Protein AF-A0A2A3Y719-F1 (afdb_monomer_lite)

Secondary structure (DSSP, 8-state):
--HHHHHHT-SSHHHHHHHHHHHHHHHHHH-TTTHHHHTT-PPP-TTTS-TT--HHHHHHHHHHHHHHHHHHTTT-TTHHHHHHHHHHHHHH--SSPPPPPPPHHHHHHHHHHHHHHHHHHHHHHT--

pLDDT: mean 72.39, std 12.06, range [39.28, 92.25]

Sequence (128 aa):
MNSIDSALSDPDAWRGFRSYLETAFEMQAENCAFTDILTMSAPEAPGRLRPDFVHQDVALLLLAIAGVINATRESAPEAWRRVAAISIEALQSQREQLPPAPITQQLYRTFALERVQSRKTESHSNSH

Radius of gyration: 15.85 Å; chains: 1; bounding box: 48×35×35 Å

Foldseek 3Di:
DDLLVVLVPDPQVLVSQLSLLVVLLVVCLVPVPCLVPSLPRRGDHPDQFDPLDDSLVSSVLSLVSNVVSVVCVPPCSPVSVVVSVVVSVVRRDDPDHDDHRDDNVVVCVVSVVVVVVVVVVVVVVVPD

Structure (mmCIF, N/CA/C/O backbone):
data_AF-A0A2A3Y719-F1
#
_entry.id   AF-A0A2A3Y719-F1
#
loop_
_atom_site.group_PDB
_atom_site.id
_atom_site.type_symbol
_atom_site.label_atom_id
_atom_site.label_alt_id
_atom_site.label_comp_id
_atom_site.label_asym_id
_atom_site.label_entity_id
_atom_site.label_seq_id
_atom_site.pdbx_PDB_ins_code
_atom_site.Cartn_x
_atom_site.Cartn_y
_atom_site.Cartn_z
_atom_site.occupancy
_atom_site.B_iso_or_equiv
_atom_site.auth_seq_id
_atom_site.auth_comp_id
_atom_site.auth_asym_id
_atom_site.auth_atom_id
_atom_site.pdbx_PDB_model_num
ATOM 1 N N . MET A 1 1 ? -0.789 21.531 -5.560 1.00 47.09 1 MET A N 1
ATOM 2 C CA . MET A 1 1 ? -1.601 21.009 -4.444 1.00 47.09 1 MET A CA 1
ATOM 3 C C . MET A 1 1 ? -1.010 19.654 -4.100 1.00 47.09 1 MET A C 1
ATOM 5 O O . MET A 1 1 ? -0.890 18.849 -5.014 1.00 47.09 1 MET A O 1
ATOM 9 N N . ASN A 1 2 ? -0.502 19.454 -2.885 1.00 58.00 2 ASN A N 1
ATOM 10 C CA . ASN A 1 2 ? 0.180 18.213 -2.510 1.00 58.00 2 ASN A CA 1
ATOM 11 C C . ASN A 1 2 ? -0.855 17.069 -2.472 1.00 58.00 2 ASN A C 1
ATOM 13 O O . ASN A 1 2 ? -1.962 17.298 -1.984 1.00 58.00 2 ASN A O 1
ATOM 17 N N . SER A 1 3 ? -0.552 15.863 -2.972 1.00 61.25 3 SER A N 1
ATOM 18 C CA . SER A 1 3 ? -1.538 14.756 -2.993 1.00 61.25 3 SER A CA 1
ATOM 19 C C . SER A 1 3 ? -2.040 14.398 -1.586 1.00 61.25 3 SER A C 1
ATOM 21 O O . SER A 1 3 ? -3.201 14.037 -1.407 1.00 61.25 3 SER A O 1
ATOM 23 N N . ILE A 1 4 ? -1.186 14.610 -0.582 1.00 62.09 4 ILE A N 1
ATOM 24 C CA . ILE A 1 4 ? -1.486 14.484 0.846 1.00 62.09 4 ILE A CA 1
ATOM 25 C C . ILE A 1 4 ? -2.586 15.469 1.279 1.00 62.09 4 ILE A C 1
ATOM 27 O O . ILE A 1 4 ? -3.535 15.058 1.938 1.00 62.09 4 ILE A O 1
ATOM 31 N N . ASP A 1 5 ? -2.518 16.740 0.867 1.00 63.66 5 ASP A N 1
ATOM 32 C CA . ASP A 1 5 ? -3.501 17.763 1.264 1.00 63.66 5 ASP A CA 1
ATOM 33 C C . ASP A 1 5 ? -4.889 17.464 0.681 1.00 63.66 5 ASP A C 1
ATOM 35 O O . ASP A 1 5 ? -5.911 17.675 1.333 1.00 63.66 5 ASP A O 1
ATOM 39 N N . SER A 1 6 ? -4.934 16.943 -0.551 1.00 65.94 6 SER A N 1
ATOM 40 C CA . SER A 1 6 ? -6.182 16.520 -1.194 1.00 65.94 6 SER A CA 1
ATOM 41 C C . SER A 1 6 ? -6.759 15.248 -0.570 1.00 65.94 6 SER A C 1
ATOM 43 O O . SER A 1 6 ? -7.969 15.184 -0.378 1.00 65.94 6 SER A O 1
ATOM 45 N N . ALA A 1 7 ? -5.920 14.277 -0.194 1.00 65.00 7 ALA A N 1
ATOM 46 C CA . ALA A 1 7 ? -6.358 13.070 0.508 1.00 65.00 7 ALA A CA 1
ATOM 47 C C . ALA A 1 7 ? -6.916 13.380 1.908 1.00 65.00 7 ALA A C 1
ATOM 49 O O . ALA A 1 7 ? -7.947 12.836 2.293 1.00 65.00 7 ALA A O 1
ATOM 50 N N . LEU A 1 8 ? -6.268 14.286 2.648 1.00 66.44 8 LEU A N 1
ATOM 51 C CA . LEU A 1 8 ? -6.700 14.716 3.983 1.00 66.44 8 LEU A CA 1
ATOM 52 C C . LEU A 1 8 ? -7.972 15.579 3.967 1.00 66.44 8 LEU A C 1
ATOM 54 O O . LEU A 1 8 ? -8.642 15.692 4.989 1.00 66.44 8 LEU A O 1
ATOM 58 N N . SER A 1 9 ? -8.307 16.184 2.825 1.00 74.19 9 SER A N 1
ATOM 59 C CA . SER A 1 9 ? -9.511 17.008 2.660 1.00 74.19 9 SER A CA 1
ATOM 60 C C . SER A 1 9 ? -10.737 16.211 2.187 1.00 74.19 9 SER A C 1
ATOM 62 O O . SER A 1 9 ? -11.804 16.802 2.009 1.00 74.19 9 SER A O 1
ATOM 64 N N . ASP A 1 10 ? -10.612 14.896 1.950 1.00 74.44 10 ASP A N 1
ATOM 65 C CA . ASP A 1 10 ? -11.733 14.065 1.497 1.00 74.44 10 ASP A CA 1
ATOM 66 C C . ASP A 1 10 ? -12.727 13.818 2.653 1.00 74.44 10 ASP A C 1
ATOM 68 O O . ASP A 1 10 ? -12.321 13.362 3.726 1.00 74.44 10 ASP A O 1
ATOM 72 N N . PRO A 1 11 ? -14.035 14.090 2.466 1.00 75.12 11 PRO A N 1
ATOM 73 C CA . PRO A 1 11 ? -15.051 13.794 3.476 1.00 75.12 11 PRO A CA 1
ATOM 74 C C . PRO A 1 11 ? -15.193 12.291 3.791 1.00 75.12 11 PRO A C 1
ATOM 76 O O . PRO A 1 11 ? -15.741 11.948 4.838 1.00 75.12 11 PRO A O 1
ATOM 79 N N . ASP A 1 12 ? -14.708 11.392 2.925 1.00 80.56 12 ASP A N 1
ATOM 80 C CA . ASP A 1 12 ? -14.521 9.964 3.202 1.00 80.56 12 ASP A CA 1
ATOM 81 C C . ASP A 1 12 ? -13.018 9.660 3.351 1.00 80.56 12 ASP A C 1
ATOM 83 O O . ASP A 1 12 ? -12.285 9.518 2.370 1.00 80.56 12 ASP A O 1
ATOM 87 N N . ALA A 1 13 ? -12.557 9.493 4.594 1.00 77.06 13 ALA A N 1
ATOM 88 C CA . ALA A 1 13 ? -11.147 9.237 4.906 1.00 77.06 13 ALA A CA 1
ATOM 89 C C . ALA A 1 13 ? -10.571 8.005 4.179 1.00 77.06 13 ALA A C 1
ATOM 91 O O . ALA A 1 13 ? -9.395 7.977 3.813 1.00 77.06 13 ALA A O 1
ATOM 92 N N . TRP A 1 14 ? -11.397 6.988 3.907 1.00 79.75 14 TRP A N 1
ATOM 93 C CA . TRP A 1 14 ? -10.966 5.823 3.137 1.00 79.75 14 TRP A CA 1
ATOM 94 C C . TRP A 1 14 ? -10.760 6.152 1.659 1.00 79.75 14 TRP A C 1
ATOM 96 O O . TRP A 1 14 ? -9.815 5.662 1.039 1.00 79.75 14 TRP A O 1
ATOM 106 N N . ARG A 1 15 ? -11.630 6.989 1.087 1.00 81.19 15 ARG A N 1
ATOM 107 C CA . ARG A 1 15 ? -11.461 7.470 -0.286 1.00 81.19 15 ARG A CA 1
ATOM 108 C C . ARG A 1 15 ? -10.176 8.291 -0.411 1.00 81.19 15 ARG A C 1
ATOM 110 O O . ARG A 1 15 ? -9.414 8.051 -1.347 1.00 81.19 15 ARG A O 1
ATOM 117 N N . GLY A 1 16 ? -9.893 9.150 0.569 1.00 80.94 16 GLY A N 1
ATOM 118 C CA . GLY A 1 16 ? -8.636 9.895 0.661 1.00 80.94 16 GLY A CA 1
ATOM 119 C C . GLY A 1 16 ? -7.404 8.983 0.690 1.00 80.94 16 GLY A C 1
ATOM 120 O O . GLY A 1 16 ? -6.495 9.132 -0.125 1.00 80.94 16 GLY A O 1
ATOM 121 N N . PHE A 1 17 ? -7.391 7.975 1.564 1.00 79.94 17 PHE A N 1
ATOM 122 C CA . PHE A 1 17 ? -6.274 7.030 1.680 1.00 79.94 17 PHE A CA 1
ATOM 123 C C . PHE A 1 17 ? -6.083 6.142 0.447 1.00 79.94 17 PHE A C 1
ATOM 125 O O . PHE A 1 17 ? -4.953 5.924 0.010 1.00 79.94 17 PHE A O 1
ATOM 132 N N . ARG A 1 18 ? -7.176 5.663 -0.160 1.00 83.75 18 ARG A N 1
ATOM 133 C CA . ARG A 1 18 ? -7.117 4.924 -1.426 1.00 83.75 18 ARG A CA 1
ATOM 134 C C . ARG A 1 18 ? -6.473 5.773 -2.522 1.00 83.75 18 ARG A C 1
ATOM 136 O O . ARG A 1 18 ? -5.559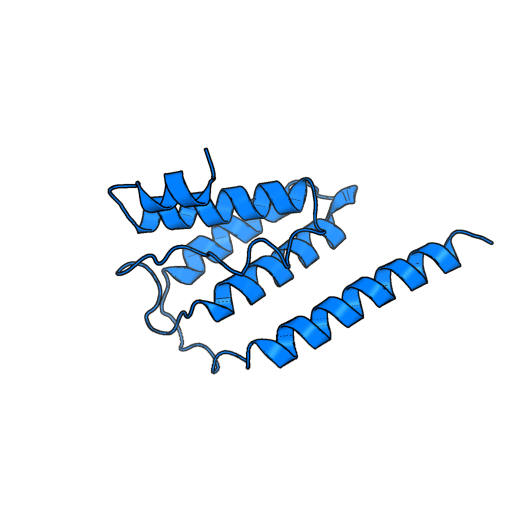 5.298 -3.188 1.00 83.75 18 ARG A O 1
ATOM 143 N N . SER A 1 19 ? -6.928 7.017 -2.664 1.00 80.56 19 SER A N 1
ATOM 144 C CA . SER A 1 19 ? -6.393 7.969 -3.641 1.00 80.56 19 SER A CA 1
ATOM 145 C C . SER A 1 19 ? -4.902 8.239 -3.406 1.00 80.56 19 SER A C 1
ATOM 147 O O . SER A 1 19 ? -4.112 8.234 -4.350 1.00 80.56 19 SER A O 1
ATOM 149 N N . TYR A 1 20 ? -4.484 8.374 -2.141 1.00 81.75 20 TYR A N 1
ATOM 150 C CA . TYR A 1 20 ? -3.070 8.473 -1.777 1.00 81.75 20 TYR A CA 1
ATOM 151 C C . TYR A 1 20 ? -2.266 7.242 -2.226 1.00 81.75 20 TYR A C 1
ATOM 153 O O . TYR A 1 20 ? -1.230 7.415 -2.865 1.00 81.75 20 TYR A O 1
ATOM 161 N N . LEU A 1 21 ? -2.729 6.016 -1.942 1.00 81.94 21 LEU A N 1
ATOM 162 C CA . LEU A 1 21 ? -2.022 4.792 -2.344 1.00 81.94 21 LEU A CA 1
ATOM 163 C C . LEU A 1 21 ? -1.924 4.659 -3.866 1.00 81.94 21 LEU A C 1
ATOM 165 O O . LEU A 1 21 ? -0.851 4.369 -4.383 1.00 81.94 21 LEU A O 1
ATOM 169 N N . GLU A 1 22 ? -3.018 4.903 -4.585 1.00 82.81 22 GLU A N 1
ATOM 170 C CA . GLU A 1 22 ? -3.040 4.864 -6.051 1.00 82.81 22 GLU A CA 1
ATOM 171 C C . GLU A 1 22 ? -2.059 5.881 -6.647 1.00 82.81 22 GLU A C 1
ATOM 173 O O . GLU A 1 22 ? -1.237 5.510 -7.485 1.00 82.81 22 GLU A O 1
ATOM 178 N N . THR A 1 23 ? -2.066 7.116 -6.137 1.00 81.19 23 THR A N 1
ATOM 179 C CA . THR A 1 23 ? -1.125 8.168 -6.549 1.00 81.19 23 THR A CA 1
ATOM 180 C C . THR A 1 23 ? 0.317 7.773 -6.230 1.00 81.19 23 THR A C 1
ATOM 182 O O . THR A 1 23 ? 1.207 7.937 -7.057 1.00 81.19 23 THR A O 1
ATOM 185 N N . ALA A 1 24 ? 0.576 7.226 -5.042 1.00 77.75 24 ALA A N 1
ATOM 186 C CA . ALA A 1 24 ? 1.913 6.806 -4.640 1.00 77.75 24 ALA A CA 1
A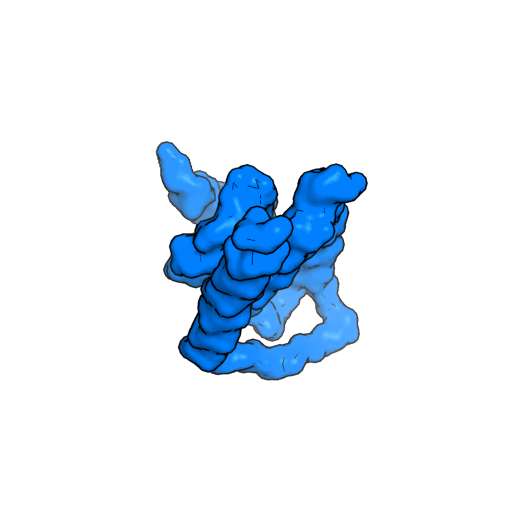TOM 187 C C . ALA A 1 24 ? 2.450 5.670 -5.528 1.00 77.75 24 ALA A C 1
ATOM 189 O O . ALA A 1 24 ? 3.631 5.671 -5.876 1.00 77.75 24 ALA A O 1
ATOM 190 N N . PHE A 1 25 ? 1.596 4.724 -5.927 1.00 80.00 25 PHE A N 1
ATOM 191 C CA . PHE A 1 25 ? 1.980 3.638 -6.829 1.00 80.00 25 PHE A CA 1
ATOM 192 C C . PHE A 1 25 ? 2.214 4.122 -8.257 1.00 80.00 25 PHE A C 1
ATOM 194 O O . PHE A 1 25 ? 3.179 3.688 -8.881 1.00 80.00 25 PHE A O 1
ATOM 201 N N . GLU A 1 26 ? 1.394 5.048 -8.752 1.00 79.50 26 GLU A N 1
ATOM 202 C CA . GLU A 1 26 ? 1.610 5.703 -10.044 1.00 79.50 26 GLU A CA 1
ATOM 203 C C . GLU A 1 26 ? 2.933 6.481 -10.050 1.00 79.50 26 GLU A C 1
ATOM 205 O O . GLU A 1 26 ? 3.774 6.270 -10.921 1.00 79.50 26 GLU A O 1
ATOM 210 N N . MET A 1 27 ? 3.199 7.268 -9.003 1.00 77.56 27 MET A N 1
ATOM 211 C CA . MET A 1 27 ? 4.476 7.966 -8.833 1.00 77.56 27 MET A CA 1
ATOM 212 C C . MET A 1 27 ? 5.666 6.999 -8.774 1.00 77.56 27 MET A C 1
ATOM 214 O O . MET A 1 27 ? 6.726 7.303 -9.317 1.00 77.56 27 MET A O 1
ATOM 218 N N . GLN A 1 28 ? 5.524 5.828 -8.143 1.00 73.75 28 GLN A N 1
ATOM 219 C CA . GLN A 1 28 ? 6.564 4.795 -8.164 1.00 73.75 28 GLN A CA 1
ATOM 220 C C . GLN A 1 28 ? 6.711 4.120 -9.534 1.00 73.75 28 GLN A C 1
ATOM 222 O O . GLN A 1 28 ? 7.821 3.705 -9.870 1.00 73.75 28 GLN A O 1
ATOM 227 N N . ALA A 1 29 ? 5.633 4.005 -10.314 1.00 71.94 29 ALA A N 1
ATOM 228 C CA . ALA A 1 29 ? 5.657 3.450 -11.666 1.00 71.94 29 ALA A CA 1
ATOM 229 C C . ALA A 1 29 ? 6.403 4.378 -12.631 1.00 71.94 29 ALA A C 1
ATOM 231 O O . ALA A 1 29 ? 7.181 3.912 -13.462 1.00 71.94 29 ALA A O 1
ATOM 232 N N . GLU A 1 30 ? 6.232 5.688 -12.458 1.00 70.00 30 GLU A N 1
ATOM 233 C CA . GLU A 1 30 ? 6.977 6.712 -13.188 1.00 70.00 30 GLU A CA 1
ATOM 234 C C . GLU A 1 30 ? 8.405 6.900 -12.641 1.00 70.00 30 GLU A C 1
ATOM 236 O O . GLU A 1 30 ? 9.333 7.181 -13.404 1.00 70.00 30 GLU A O 1
ATOM 241 N N . ASN A 1 31 ? 8.613 6.732 -11.325 1.00 65.56 31 ASN A N 1
ATOM 242 C CA . ASN A 1 31 ? 9.908 6.909 -10.665 1.00 65.56 31 ASN A CA 1
ATOM 243 C C . ASN A 1 31 ? 10.061 6.074 -9.372 1.00 65.56 31 ASN A C 1
ATOM 245 O O . ASN A 1 31 ? 9.804 6.523 -8.251 1.00 65.56 31 ASN A O 1
ATOM 249 N N . CYS A 1 32 ? 10.595 4.859 -9.504 1.00 62.53 32 CYS A N 1
ATOM 250 C CA . CYS A 1 32 ? 10.714 3.888 -8.408 1.00 62.53 32 CYS A CA 1
ATOM 251 C C . CYS A 1 32 ? 11.705 4.271 -7.282 1.00 62.53 32 CYS A C 1
ATOM 253 O O . CYS A 1 32 ? 11.820 3.553 -6.286 1.00 62.53 32 CYS A O 1
ATOM 255 N N . ALA A 1 33 ? 12.453 5.375 -7.406 1.00 59.53 33 ALA A N 1
ATOM 256 C CA . ALA A 1 33 ? 13.409 5.828 -6.390 1.00 59.53 33 ALA A CA 1
ATOM 257 C C . ALA A 1 33 ? 12.749 6.518 -5.174 1.00 59.53 33 ALA A C 1
ATOM 259 O O . ALA A 1 33 ? 13.419 6.757 -4.174 1.00 59.53 33 ALA A O 1
ATOM 260 N N . PHE A 1 34 ? 11.445 6.807 -5.229 1.00 60.53 34 PHE A N 1
ATOM 261 C CA . PHE A 1 34 ? 10.759 7.729 -4.309 1.00 60.53 34 PHE A CA 1
ATOM 262 C C . PHE A 1 34 ? 10.299 7.146 -2.956 1.00 60.53 34 PHE A C 1
ATOM 264 O O . PHE A 1 34 ? 9.557 7.791 -2.214 1.00 60.53 34 PHE A O 1
ATOM 271 N N . THR A 1 35 ? 10.732 5.932 -2.609 1.00 56.00 35 THR A N 1
ATOM 272 C CA . THR A 1 35 ? 10.185 5.185 -1.458 1.00 56.00 35 THR A CA 1
ATOM 273 C C . THR A 1 35 ? 10.471 5.840 -0.096 1.00 56.00 35 THR A C 1
ATOM 275 O O . THR A 1 35 ? 9.658 5.713 0.819 1.00 56.00 35 THR A O 1
ATOM 278 N N . ASP A 1 36 ? 11.568 6.596 0.019 1.00 53.09 36 ASP A N 1
ATOM 279 C CA . ASP A 1 36 ? 11.965 7.276 1.264 1.00 53.09 36 ASP A CA 1
ATOM 280 C C . ASP A 1 36 ? 11.183 8.579 1.525 1.00 53.09 36 ASP A C 1
ATOM 282 O O . ASP A 1 36 ? 11.106 9.040 2.660 1.00 53.09 36 ASP A O 1
ATOM 286 N N . ILE A 1 37 ? 10.590 9.189 0.491 1.00 56.97 37 ILE A N 1
ATOM 287 C CA . ILE A 1 37 ? 9.876 10.474 0.610 1.00 56.97 37 ILE A CA 1
ATOM 288 C C . ILE A 1 37 ? 8.395 10.251 0.936 1.00 56.97 37 ILE A C 1
ATOM 290 O O . ILE A 1 37 ? 7.795 11.013 1.692 1.00 56.97 37 ILE A O 1
ATOM 294 N N . LEU A 1 38 ? 7.796 9.191 0.389 1.00 57.06 38 LEU A N 1
ATOM 295 C CA . LEU A 1 38 ? 6.360 8.925 0.524 1.00 57.06 38 LEU A CA 1
ATOM 296 C C . LEU A 1 38 ? 5.973 8.393 1.911 1.00 57.06 38 LEU A C 1
ATOM 298 O O . LEU A 1 38 ? 4.808 8.464 2.291 1.00 57.06 38 LEU A O 1
ATOM 302 N N . THR A 1 39 ? 6.938 7.900 2.683 1.00 57.00 39 THR A N 1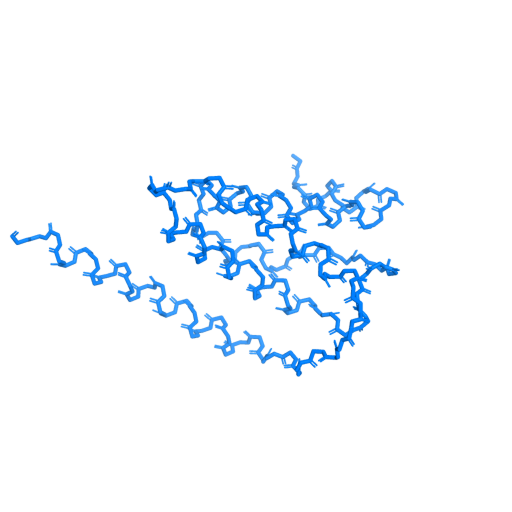
ATOM 303 C CA . THR A 1 39 ? 6.704 7.186 3.939 1.00 57.00 39 THR A CA 1
ATOM 304 C C . THR A 1 39 ? 6.534 8.062 5.180 1.00 57.00 39 THR A C 1
ATOM 306 O O . THR A 1 39 ? 6.045 7.563 6.190 1.00 57.00 39 THR A O 1
ATOM 309 N N . MET A 1 40 ? 6.879 9.355 5.137 1.00 54.59 40 MET A N 1
ATOM 310 C CA . MET A 1 40 ? 6.792 10.222 6.326 1.00 54.59 40 MET A CA 1
ATOM 311 C C . MET A 1 40 ? 5.400 10.822 6.593 1.00 54.59 40 MET A C 1
ATOM 313 O O . MET A 1 40 ? 5.185 11.337 7.688 1.00 54.59 40 MET A O 1
ATOM 317 N N . SER A 1 41 ? 4.459 10.744 5.643 1.00 57.88 41 SER A N 1
ATOM 318 C CA . SER A 1 41 ? 3.190 11.495 5.719 1.00 57.88 41 SER A CA 1
ATOM 319 C C . SER A 1 41 ? 1.974 10.725 5.193 1.00 57.88 41 SER A C 1
ATOM 321 O O . SER A 1 41 ? 1.082 11.318 4.585 1.00 57.88 41 SER A O 1
ATOM 323 N N . ALA A 1 42 ? 1.939 9.402 5.367 1.00 61.66 42 ALA A N 1
ATOM 324 C CA . ALA A 1 42 ? 0.771 8.619 4.971 1.00 61.66 42 ALA A CA 1
ATOM 325 C C . ALA A 1 42 ? -0.464 9.042 5.800 1.00 61.66 42 ALA A C 1
ATOM 327 O O . ALA A 1 42 ? -0.375 9.074 7.030 1.00 61.66 42 ALA A O 1
ATOM 328 N N . PRO A 1 43 ? -1.600 9.378 5.163 1.00 59.19 43 PRO A N 1
ATOM 329 C CA . PRO A 1 43 ? -2.813 9.759 5.877 1.00 59.19 43 PRO A CA 1
ATOM 330 C C . PRO A 1 43 ? -3.440 8.559 6.603 1.00 59.19 43 PRO A C 1
ATOM 332 O O . PRO A 1 43 ? -3.373 7.425 6.129 1.00 59.19 43 PRO A O 1
ATOM 335 N N . GLU A 1 44 ? -4.080 8.805 7.747 1.00 62.38 44 GLU A N 1
ATOM 336 C CA . GLU A 1 44 ? -4.856 7.787 8.465 1.00 62.38 44 GLU A CA 1
ATOM 337 C C . GLU A 1 44 ? -6.249 7.609 7.831 1.00 62.38 44 GLU A C 1
ATOM 339 O O . GLU A 1 44 ? -6.915 8.587 7.494 1.00 62.38 44 GLU A O 1
ATOM 344 N N . ALA A 1 45 ? -6.723 6.362 7.708 1.00 63.59 45 ALA A N 1
ATOM 345 C CA . ALA A 1 45 ? -8.085 6.037 7.261 1.00 63.59 45 ALA A CA 1
ATOM 346 C C . ALA A 1 45 ? -8.843 5.196 8.302 1.00 63.59 45 ALA A C 1
ATOM 348 O O . ALA A 1 45 ? -8.909 3.965 8.188 1.00 63.59 45 ALA A O 1
ATOM 349 N N . PRO A 1 46 ? -9.429 5.831 9.331 1.00 59.53 46 PRO A N 1
ATOM 350 C CA . PRO A 1 46 ? -10.137 5.114 10.383 1.00 59.53 46 PRO A CA 1
ATOM 351 C C . PRO A 1 46 ? -11.384 4.378 9.856 1.00 59.53 46 PRO A C 1
ATOM 353 O O . PRO A 1 46 ? -12.146 4.897 9.043 1.00 59.53 46 PRO A O 1
ATOM 356 N N . GLY A 1 47 ? -11.612 3.155 10.351 1.00 65.31 47 GLY A N 1
ATOM 357 C CA . GLY A 1 47 ? -12.894 2.438 10.239 1.00 65.31 47 GLY A CA 1
ATOM 358 C C . GLY A 1 47 ? -13.091 1.511 9.032 1.00 65.31 47 GLY A C 1
ATOM 359 O O . GLY A 1 47 ? -14.081 0.784 9.001 1.00 65.31 47 GLY A O 1
ATOM 360 N N . ARG A 1 48 ? -12.172 1.488 8.058 1.00 75.50 48 ARG A N 1
ATOM 361 C CA . ARG A 1 48 ? -12.210 0.546 6.912 1.00 75.50 48 ARG A CA 1
ATOM 362 C C . ARG A 1 48 ? -10.948 -0.293 6.730 1.00 75.50 48 ARG A C 1
ATOM 364 O O . ARG A 1 48 ? -10.970 -1.244 5.956 1.00 75.50 48 ARG A O 1
ATOM 371 N N . LEU A 1 49 ? -9.874 0.054 7.429 1.00 82.75 49 LEU A N 1
ATOM 372 C CA . LEU A 1 49 ? -8.667 -0.756 7.514 1.00 82.75 49 LEU A CA 1
ATOM 373 C C . LEU A 1 49 ? -8.854 -1.869 8.544 1.00 82.75 49 LEU A C 1
ATOM 375 O O . LEU A 1 49 ? -9.542 -1.691 9.553 1.00 82.75 49 LEU A O 1
ATOM 379 N N . ARG A 1 50 ? -8.194 -3.003 8.312 1.00 86.69 50 ARG A N 1
ATOM 380 C CA . ARG A 1 50 ? -8.012 -4.037 9.332 1.00 86.69 50 ARG A CA 1
ATOM 381 C C . ARG A 1 50 ? -7.402 -3.418 10.611 1.00 86.69 50 ARG A C 1
ATOM 383 O O . ARG A 1 50 ? -6.514 -2.573 10.510 1.00 86.69 50 ARG A O 1
ATOM 390 N N . PRO A 1 51 ? -7.865 -3.809 11.813 1.00 83.06 51 PRO A N 1
ATOM 391 C CA . PRO A 1 51 ? -7.528 -3.126 13.071 1.00 83.06 51 PRO A CA 1
ATOM 392 C C . PRO A 1 51 ? -6.071 -3.303 13.518 1.00 83.06 51 PRO A C 1
ATOM 394 O O . PRO A 1 51 ? -5.601 -2.582 14.390 1.00 83.06 51 PRO A O 1
ATOM 397 N N . ASP A 1 52 ? -5.371 -4.278 12.951 1.00 85.00 52 ASP A N 1
ATOM 398 C CA . ASP A 1 52 ? -3.955 -4.567 13.165 1.00 85.00 52 ASP A CA 1
ATOM 399 C C . ASP A 1 52 ? -3.042 -3.933 12.099 1.00 85.00 52 ASP A C 1
ATOM 401 O O . ASP A 1 52 ? -1.838 -4.164 12.135 1.00 85.00 52 ASP A O 1
ATOM 405 N N . PHE A 1 53 ? -3.590 -3.134 11.171 1.00 83.75 53 PHE A N 1
ATOM 406 C CA . PHE A 1 53 ? -2.799 -2.334 10.235 1.00 83.75 53 PHE A CA 1
ATOM 407 C C . PHE A 1 53 ? -2.252 -1.087 10.920 1.00 83.75 53 PHE A C 1
ATOM 409 O O . PHE A 1 53 ? -2.991 -0.333 11.557 1.00 83.75 53 PHE A O 1
ATOM 416 N N . VAL A 1 54 ? -0.961 -0.838 10.740 1.00 79.75 54 VAL A N 1
ATOM 417 C CA . VAL A 1 54 ? -0.263 0.307 11.322 1.00 79.75 54 VAL A CA 1
ATOM 418 C C . VAL A 1 54 ? 0.466 1.107 10.245 1.00 79.75 54 VAL A C 1
ATOM 420 O O . VAL A 1 54 ? 0.734 0.622 9.150 1.00 79.75 54 VAL A O 1
ATOM 423 N N . HIS A 1 55 ? 0.824 2.357 10.540 1.00 72.88 55 HIS A N 1
ATOM 424 C CA . HIS A 1 55 ? 1.494 3.235 9.572 1.00 72.88 55 HIS A CA 1
ATOM 425 C C . HIS A 1 55 ? 2.813 2.648 9.026 1.00 72.88 55 HIS A C 1
ATOM 427 O O . HIS A 1 55 ? 3.183 2.929 7.886 1.00 72.88 55 HIS A O 1
ATOM 433 N N . GLN A 1 56 ? 3.507 1.794 9.793 1.00 75.75 56 GLN A N 1
ATOM 434 C CA . GLN A 1 56 ? 4.703 1.079 9.333 1.00 75.75 56 GLN A CA 1
ATOM 435 C C . GLN A 1 56 ? 4.423 0.147 8.141 1.00 75.75 56 GLN A C 1
ATOM 437 O O . GLN A 1 56 ? 5.303 -0.052 7.303 1.00 75.75 56 GLN A O 1
ATOM 442 N N . ASP A 1 57 ? 3.208 -0.386 8.020 1.00 79.69 57 ASP A N 1
ATOM 443 C CA . ASP A 1 57 ? 2.835 -1.298 6.937 1.00 79.69 57 ASP A CA 1
ATOM 444 C C . ASP A 1 57 ? 2.724 -0.575 5.589 1.00 79.69 57 ASP A C 1
ATOM 446 O O . ASP A 1 57 ? 2.983 -1.170 4.543 1.00 79.69 57 ASP A O 1
ATOM 450 N N . VAL A 1 58 ? 2.419 0.729 5.591 1.00 77.50 58 VAL A N 1
ATOM 451 C CA . VAL A 1 58 ? 2.402 1.550 4.367 1.00 77.50 58 VAL A CA 1
ATOM 452 C C . VAL A 1 58 ? 3.789 1.578 3.723 1.00 77.50 58 VAL A C 1
ATOM 454 O O . VAL A 1 58 ? 3.917 1.452 2.506 1.00 77.50 58 VAL A O 1
ATOM 457 N N . ALA A 1 59 ? 4.844 1.667 4.536 1.00 74.62 59 ALA A N 1
ATOM 458 C CA . ALA A 1 59 ? 6.221 1.628 4.056 1.00 74.62 59 ALA A CA 1
ATOM 459 C C . ALA A 1 59 ? 6.567 0.298 3.389 1.00 74.62 59 ALA A C 1
ATOM 461 O O . ALA A 1 59 ? 7.157 0.272 2.308 1.00 74.62 59 ALA A O 1
ATOM 462 N N . LEU A 1 60 ? 6.169 -0.807 4.021 1.00 77.81 60 LEU A N 1
ATOM 463 C CA . LEU A 1 60 ? 6.352 -2.150 3.478 1.00 77.81 60 LEU A CA 1
ATOM 464 C C . LEU A 1 60 ? 5.598 -2.323 2.162 1.00 77.81 60 LEU A C 1
ATOM 466 O O . LEU A 1 60 ? 6.141 -2.883 1.209 1.00 77.81 60 LEU A O 1
ATOM 470 N N . LEU A 1 61 ? 4.375 -1.800 2.095 1.00 81.50 61 LEU A N 1
ATOM 471 C CA . LEU A 1 61 ? 3.537 -1.878 0.910 1.00 81.50 61 LEU A CA 1
ATOM 472 C C . LEU A 1 61 ? 4.161 -1.127 -0.273 1.00 81.50 61 LEU A C 1
ATOM 474 O O . LEU A 1 61 ? 4.276 -1.679 -1.367 1.00 81.50 61 LEU A O 1
ATOM 478 N N . LEU A 1 62 ? 4.642 0.095 -0.033 1.00 77.81 62 LEU A N 1
ATOM 479 C CA . LEU A 1 62 ? 5.352 0.902 -1.027 1.00 77.81 62 LEU A CA 1
ATOM 480 C C . LEU A 1 62 ? 6.677 0.252 -1.458 1.00 77.81 62 LEU A C 1
ATOM 482 O O . LEU A 1 62 ? 7.026 0.270 -2.637 1.00 77.81 62 LEU A O 1
ATOM 486 N N . LEU A 1 63 ? 7.424 -0.356 -0.532 1.00 77.00 63 LEU A N 1
ATOM 487 C CA . LEU A 1 63 ? 8.662 -1.074 -0.854 1.00 77.00 63 LEU A CA 1
ATOM 488 C C . LEU A 1 63 ? 8.408 -2.299 -1.743 1.00 77.00 63 LEU A C 1
ATOM 490 O O . LEU A 1 63 ? 9.155 -2.508 -2.709 1.00 77.00 63 LEU A O 1
ATOM 494 N N . ALA A 1 64 ? 7.376 -3.084 -1.422 1.00 81.50 64 ALA A N 1
ATOM 495 C CA . ALA A 1 64 ? 6.975 -4.267 -2.175 1.00 81.50 64 ALA A CA 1
ATOM 496 C C . ALA A 1 64 ? 6.513 -3.898 -3.591 1.00 81.50 64 ALA A C 1
ATOM 498 O O . ALA A 1 64 ? 6.955 -4.508 -4.566 1.00 81.50 64 ALA A O 1
ATOM 499 N N . ILE A 1 65 ? 5.698 -2.850 -3.723 1.00 82.56 65 ILE A N 1
ATOM 500 C CA . ILE A 1 65 ? 5.189 -2.390 -5.019 1.00 82.56 65 ILE A CA 1
ATOM 501 C C . ILE A 1 65 ? 6.297 -1.806 -5.890 1.00 82.56 65 ILE A C 1
ATOM 503 O O . ILE A 1 65 ? 6.380 -2.171 -7.062 1.00 82.56 65 ILE A O 1
ATOM 507 N N . ALA A 1 66 ? 7.234 -1.039 -5.326 1.00 80.44 66 ALA A N 1
ATOM 508 C CA . ALA A 1 66 ? 8.442 -0.643 -6.050 1.00 80.44 66 ALA A CA 1
ATOM 509 C C . ALA A 1 66 ? 9.250 -1.851 -6.559 1.00 80.44 66 ALA A C 1
ATOM 511 O O . ALA A 1 66 ? 9.905 -1.769 -7.596 1.00 80.44 66 ALA A O 1
ATOM 512 N N . GLY A 1 67 ? 9.234 -2.976 -5.834 1.00 79.00 67 GLY A N 1
ATOM 513 C CA . GLY A 1 67 ? 9.879 -4.221 -6.258 1.00 79.00 67 GLY A CA 1
ATOM 514 C C . GLY A 1 67 ? 9.198 -4.819 -7.484 1.00 79.00 67 GLY A C 1
ATOM 515 O O . GLY A 1 67 ? 9.870 -5.115 -8.469 1.00 79.00 67 GLY A O 1
ATOM 516 N N . VAL A 1 68 ? 7.866 -4.920 -7.444 1.00 85.00 68 VAL A N 1
ATOM 517 C CA . VAL A 1 68 ? 7.048 -5.389 -8.571 1.00 85.00 68 VAL A CA 1
ATOM 518 C C . VAL A 1 68 ? 7.250 -4.500 -9.794 1.00 85.00 68 VAL A C 1
ATOM 520 O O . VAL A 1 68 ? 7.613 -5.012 -10.846 1.00 85.00 68 VAL A O 1
ATOM 523 N N . ILE A 1 69 ? 7.090 -3.182 -9.647 1.00 82.94 69 ILE A N 1
ATOM 524 C CA . ILE A 1 69 ? 7.264 -2.205 -10.730 1.00 82.94 69 ILE A CA 1
ATOM 525 C C . ILE A 1 69 ? 8.635 -2.366 -11.388 1.00 82.94 69 ILE A C 1
ATOM 527 O O . ILE A 1 69 ? 8.726 -2.468 -12.610 1.00 82.94 69 ILE A O 1
ATOM 531 N N . ASN A 1 70 ? 9.704 -2.428 -10.589 1.00 80.31 70 ASN A N 1
ATOM 532 C CA . ASN A 1 70 ? 11.053 -2.554 -11.129 1.00 80.31 70 ASN A CA 1
ATOM 533 C C . ASN A 1 70 ? 11.262 -3.891 -11.856 1.00 80.31 70 ASN A C 1
ATOM 535 O O . ASN A 1 70 ? 11.873 -3.911 -12.919 1.00 80.31 70 ASN A O 1
ATOM 539 N N . ALA A 1 71 ? 10.744 -4.992 -11.307 1.00 82.25 71 ALA A N 1
ATOM 540 C CA . ALA A 1 71 ? 10.886 -6.321 -11.895 1.00 82.25 71 ALA A CA 1
ATOM 541 C C . ALA A 1 71 ? 10.057 -6.506 -13.177 1.00 82.25 71 ALA A C 1
ATOM 543 O O . ALA A 1 71 ? 10.457 -7.263 -14.058 1.00 82.25 71 ALA A O 1
ATOM 544 N N . THR A 1 72 ? 8.908 -5.832 -13.302 1.00 87.31 72 THR A N 1
ATOM 545 C CA . THR A 1 72 ? 7.996 -6.006 -14.444 1.00 87.31 72 THR A CA 1
ATOM 546 C C . THR A 1 72 ? 8.089 -4.899 -15.489 1.00 87.31 72 THR A C 1
ATOM 548 O O . THR A 1 72 ? 7.385 -4.975 -16.495 1.00 87.31 72 THR A O 1
ATOM 551 N N . ARG A 1 73 ? 8.957 -3.896 -15.300 1.00 82.94 73 ARG A N 1
ATOM 552 C CA . ARG A 1 73 ? 9.029 -2.677 -16.128 1.00 82.94 73 ARG A CA 1
ATOM 553 C C . ARG A 1 73 ? 9.071 -2.910 -17.644 1.00 82.94 73 ARG A C 1
ATOM 555 O O . ARG A 1 73 ? 8.484 -2.128 -18.379 1.00 82.94 73 ARG A O 1
ATOM 562 N N . GLU A 1 74 ? 9.751 -3.956 -18.118 1.00 82.31 74 GLU A N 1
ATOM 563 C CA . GLU A 1 74 ? 9.924 -4.204 -19.562 1.00 82.31 74 GLU A CA 1
ATOM 564 C C . GLU A 1 74 ? 8.823 -5.091 -20.147 1.00 82.31 74 GLU A C 1
ATOM 566 O O . GLU A 1 74 ? 8.388 -4.890 -21.276 1.00 82.31 74 GLU A O 1
ATOM 571 N N . SER A 1 75 ? 8.369 -6.088 -19.384 1.00 92.25 75 SER A N 1
ATOM 572 C CA . SER A 1 75 ? 7.457 -7.128 -19.882 1.00 92.25 75 SER A CA 1
ATOM 573 C C . SER A 1 75 ? 5.989 -6.878 -19.529 1.00 92.25 75 SER A C 1
ATOM 575 O O . SER A 1 75 ? 5.100 -7.342 -20.237 1.00 92.25 75 SER A O 1
ATOM 577 N N . ALA A 1 76 ? 5.718 -6.176 -18.426 1.00 90.56 76 ALA A N 1
ATOM 578 C CA . ALA A 1 76 ? 4.373 -5.897 -17.929 1.00 90.56 76 ALA A CA 1
ATOM 579 C C . ALA A 1 76 ? 4.345 -4.587 -17.106 1.00 90.56 76 ALA A C 1
ATOM 581 O O . ALA A 1 76 ? 4.192 -4.626 -15.878 1.00 90.56 76 ALA A O 1
ATOM 582 N N . PRO A 1 77 ? 4.472 -3.415 -17.761 1.00 84.00 77 PRO A N 1
ATOM 583 C CA . PRO A 1 77 ? 4.534 -2.115 -17.083 1.00 84.00 77 PRO A CA 1
ATOM 584 C C . PRO A 1 77 ? 3.258 -1.773 -16.302 1.00 84.00 77 PRO A C 1
ATOM 586 O O . PRO A 1 77 ? 3.314 -1.012 -15.349 1.00 84.00 77 PRO A O 1
ATOM 589 N N . GLU A 1 78 ? 2.122 -2.389 -16.636 1.00 87.94 78 GLU A N 1
ATOM 590 C CA . GLU A 1 78 ? 0.823 -2.149 -15.989 1.00 87.94 78 GLU A CA 1
ATOM 591 C C . GLU A 1 78 ? 0.509 -3.120 -14.836 1.00 87.94 78 GLU A C 1
ATOM 593 O O . GLU A 1 78 ? -0.545 -3.024 -14.204 1.00 87.94 78 GLU A O 1
ATOM 598 N N . ALA A 1 79 ? 1.401 -4.077 -14.542 1.00 87.69 79 ALA A N 1
ATOM 599 C CA . ALA A 1 79 ? 1.157 -5.122 -13.540 1.00 87.69 79 ALA A CA 1
ATOM 600 C C . ALA A 1 79 ? 0.895 -4.558 -12.132 1.00 87.69 79 ALA A C 1
ATOM 602 O O . ALA A 1 79 ? 0.121 -5.135 -11.360 1.00 87.69 79 ALA A O 1
ATOM 603 N N . TRP A 1 80 ? 1.480 -3.399 -11.814 1.00 84.81 80 TRP A N 1
ATOM 604 C CA . TRP A 1 80 ? 1.296 -2.719 -10.533 1.00 84.81 80 TRP A CA 1
ATOM 605 C C . TRP A 1 80 ? -0.170 -2.376 -10.252 1.00 84.81 80 TRP A C 1
ATOM 607 O O . TRP A 1 80 ? -0.585 -2.459 -9.100 1.00 84.81 80 TRP A O 1
ATOM 617 N N . ARG A 1 81 ? -0.988 -2.087 -11.278 1.00 87.94 81 ARG A N 1
ATOM 618 C CA . ARG A 1 81 ? -2.419 -1.770 -11.106 1.00 87.94 81 ARG A CA 1
ATOM 619 C C . ARG A 1 81 ? -3.180 -2.936 -10.489 1.00 87.94 81 ARG A C 1
ATOM 621 O O . ARG A 1 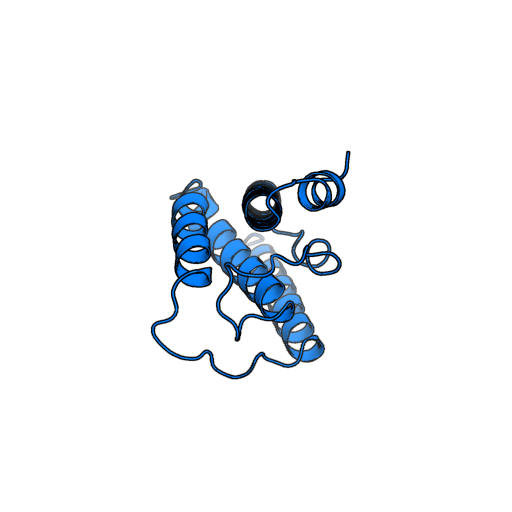81 ? -4.034 -2.750 -9.620 1.00 87.94 81 ARG A O 1
ATOM 628 N N . ARG A 1 82 ? -2.857 -4.160 -10.919 1.00 89.81 82 ARG A N 1
ATOM 629 C CA . ARG A 1 82 ? -3.495 -5.372 -10.397 1.00 89.81 82 ARG A CA 1
ATOM 630 C C . ARG A 1 82 ? -3.080 -5.631 -8.953 1.00 89.81 82 ARG A C 1
ATOM 632 O O . ARG A 1 82 ? -3.939 -5.956 -8.138 1.00 89.81 82 ARG A O 1
ATOM 639 N N . VAL A 1 83 ? -1.797 -5.455 -8.640 1.00 86.69 83 VAL A N 1
ATOM 640 C CA . VAL A 1 83 ? -1.271 -5.619 -7.277 1.00 86.69 83 VAL A CA 1
ATOM 641 C C . VAL A 1 83 ? -1.852 -4.562 -6.340 1.00 86.69 83 VAL A C 1
ATOM 643 O O . VAL A 1 83 ? -2.357 -4.922 -5.286 1.00 86.69 83 VAL A O 1
ATOM 646 N N . ALA A 1 84 ? -1.892 -3.295 -6.755 1.00 85.62 84 ALA A N 1
ATOM 647 C CA . ALA A 1 84 ? -2.503 -2.203 -6.003 1.00 85.62 84 ALA A CA 1
ATOM 648 C C . ALA A 1 84 ? -3.959 -2.506 -5.626 1.00 85.62 84 ALA A C 1
ATOM 650 O O . ALA A 1 84 ? -4.336 -2.386 -4.462 1.00 85.62 84 ALA A O 1
ATOM 651 N N . ALA A 1 85 ? -4.767 -2.961 -6.591 1.00 86.25 85 ALA A N 1
ATOM 652 C CA . ALA A 1 85 ? -6.157 -3.330 -6.340 1.00 86.25 85 ALA A CA 1
ATOM 653 C C . ALA A 1 85 ? -6.281 -4.470 -5.313 1.00 86.25 85 ALA A C 1
ATOM 655 O O . ALA A 1 85 ? -7.085 -4.365 -4.389 1.00 86.25 85 ALA A O 1
ATOM 656 N N . ILE A 1 86 ? -5.457 -5.519 -5.441 1.00 87.75 86 ILE A N 1
ATOM 657 C CA . ILE A 1 86 ? -5.428 -6.648 -4.496 1.00 87.75 86 ILE A CA 1
ATOM 658 C C . ILE A 1 86 ? -5.012 -6.175 -3.101 1.00 87.75 86 ILE A C 1
ATOM 660 O O . ILE A 1 86 ? -5.639 -6.553 -2.118 1.00 87.75 86 ILE A O 1
ATOM 664 N N . SER A 1 87 ? -3.982 -5.335 -3.003 1.00 87.06 87 SER A N 1
ATOM 665 C CA . SER A 1 87 ? -3.510 -4.779 -1.737 1.00 87.06 87 SER A CA 1
ATOM 666 C C . SER A 1 87 ? -4.595 -3.962 -1.046 1.00 87.06 87 SER A C 1
ATOM 668 O O . SER A 1 87 ? -4.875 -4.191 0.124 1.00 87.06 87 SER A O 1
ATOM 670 N N . ILE A 1 88 ? -5.252 -3.056 -1.772 1.00 85.38 88 ILE A N 1
ATOM 671 C CA . ILE A 1 88 ? -6.328 -2.214 -1.236 1.00 85.38 88 ILE A CA 1
ATOM 672 C C . ILE A 1 88 ? -7.503 -3.071 -0.736 1.00 85.38 88 ILE A C 1
ATOM 674 O O . ILE A 1 88 ? -8.048 -2.794 0.330 1.00 85.38 88 ILE A O 1
ATOM 678 N N . GLU A 1 89 ? -7.877 -4.123 -1.467 1.00 86.62 89 GLU A N 1
ATOM 679 C CA . GLU A 1 89 ? -8.919 -5.069 -1.045 1.00 86.62 89 GLU A CA 1
ATOM 680 C C . GLU A 1 89 ? -8.490 -5.878 0.193 1.00 86.62 89 GLU A C 1
ATOM 682 O O . GLU A 1 89 ? -9.251 -6.019 1.152 1.00 86.62 89 GLU A O 1
ATOM 687 N N . ALA A 1 90 ? -7.242 -6.351 0.225 1.00 86.62 90 ALA A N 1
ATOM 688 C CA . ALA A 1 90 ? -6.687 -7.099 1.350 1.00 86.62 90 ALA A CA 1
ATOM 689 C C . ALA A 1 90 ? -6.621 -6.269 2.641 1.00 86.62 90 ALA A C 1
ATOM 691 O O . ALA A 1 90 ? -6.814 -6.816 3.725 1.00 86.62 90 ALA A O 1
ATOM 692 N N . LEU A 1 91 ? -6.402 -4.954 2.539 1.00 86.44 91 LEU A N 1
ATOM 693 C CA . LEU A 1 91 ? -6.400 -4.043 3.687 1.00 86.44 91 LEU A CA 1
ATOM 694 C C . LEU A 1 91 ? -7.772 -3.897 4.354 1.00 86.44 91 LEU A C 1
ATOM 696 O O . LEU A 1 91 ? -7.830 -3.580 5.541 1.00 86.44 91 LEU A O 1
ATOM 700 N N . GLN A 1 92 ? -8.858 -4.150 3.621 1.00 82.19 92 GLN A N 1
ATOM 701 C CA . GLN A 1 92 ? -10.222 -4.154 4.161 1.00 82.19 92 GLN A CA 1
ATOM 702 C C . GLN A 1 92 ? -10.642 -5.524 4.708 1.00 82.19 92 GLN A C 1
ATOM 704 O O . GLN A 1 92 ? -11.575 -5.627 5.504 1.00 82.19 92 GLN A O 1
ATOM 709 N N . SER A 1 93 ? -9.990 -6.596 4.256 1.00 81.56 93 SER A N 1
ATOM 710 C CA . SER A 1 93 ? -10.365 -7.973 4.567 1.00 81.56 93 SER A CA 1
ATOM 711 C C . SER A 1 93 ? -9.661 -8.478 5.828 1.00 81.56 93 SER A C 1
ATOM 713 O O . SER A 1 93 ? -8.434 -8.536 5.886 1.00 81.56 93 SER A O 1
ATOM 715 N N . GLN A 1 94 ? -10.428 -8.973 6.801 1.00 76.12 94 GLN A N 1
ATOM 716 C CA . GLN A 1 94 ? -9.884 -9.608 8.003 1.00 76.12 94 GLN A CA 1
ATOM 717 C C . GLN A 1 94 ? -10.148 -11.119 7.998 1.00 76.12 94 GLN A C 1
ATOM 719 O O . GLN A 1 94 ? -11.180 -11.582 8.477 1.00 76.12 94 GLN A O 1
ATOM 724 N N . ARG A 1 95 ? -9.206 -11.897 7.446 1.00 74.94 95 ARG A N 1
ATOM 725 C CA . ARG A 1 95 ? -9.253 -13.372 7.510 1.00 74.94 95 ARG A CA 1
ATOM 726 C C . ARG A 1 95 ? -8.370 -13.954 8.613 1.00 74.94 95 ARG A C 1
ATOM 728 O O . ARG A 1 95 ? -8.809 -14.863 9.303 1.00 74.94 95 ARG A O 1
ATOM 735 N N . GLU A 1 96 ? -7.171 -13.403 8.800 1.00 80.81 96 GLU A N 1
ATOM 736 C CA . GLU A 1 96 ? -6.185 -13.819 9.810 1.00 80.81 96 GLU A CA 1
ATOM 737 C C . GLU A 1 96 ? -5.372 -12.609 10.286 1.00 80.81 96 GLU A C 1
ATOM 739 O O . GLU A 1 96 ? -5.229 -11.642 9.535 1.00 80.81 96 GLU A O 1
ATOM 744 N N . GLN A 1 97 ? -4.850 -12.654 11.516 1.00 80.94 97 GLN A N 1
ATOM 745 C CA . GLN A 1 97 ? -4.093 -11.563 12.144 1.00 80.94 97 GLN A CA 1
ATOM 746 C C . GLN A 1 97 ? -2.684 -11.430 11.538 1.00 80.94 97 GLN A C 1
ATOM 748 O O . GLN A 1 97 ? -2.041 -12.441 11.255 1.00 80.94 97 GLN A O 1
ATOM 753 N N . LEU A 1 98 ? -2.207 -10.198 11.314 1.00 82.94 98 LEU A N 1
ATOM 754 C CA . LEU A 1 98 ? -0.855 -9.968 10.797 1.00 82.94 98 LEU A CA 1
ATOM 755 C C . LEU A 1 98 ? 0.198 -10.392 11.826 1.00 82.94 98 LEU A C 1
ATOM 757 O O . LEU A 1 98 ? 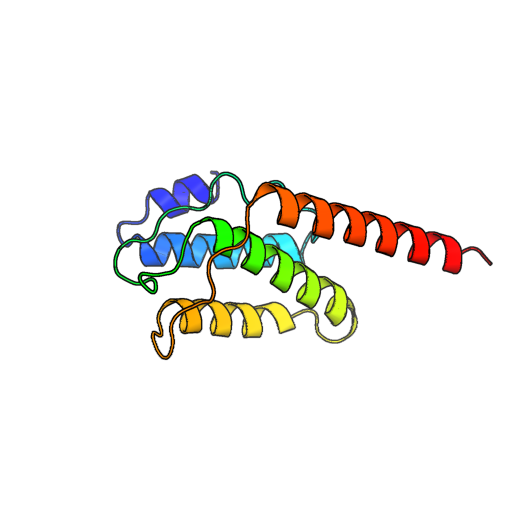-0.024 -10.263 13.035 1.00 82.94 98 LEU A O 1
ATOM 761 N N . PRO A 1 99 ? 1.382 -10.835 11.365 1.00 84.75 99 PRO A N 1
ATOM 762 C CA . PRO A 1 99 ? 2.555 -10.853 12.225 1.00 84.75 99 PRO A CA 1
ATOM 763 C C . PRO A 1 99 ? 2.844 -9.433 12.749 1.00 84.75 99 PRO A C 1
ATOM 765 O O . PRO A 1 99 ? 2.475 -8.451 12.102 1.00 84.75 99 PRO A O 1
ATOM 768 N N . PRO A 1 100 ? 3.511 -9.299 13.909 1.00 80.62 100 PRO A N 1
ATOM 769 C CA . PRO A 1 100 ? 3.831 -7.993 14.474 1.00 80.62 100 PRO A CA 1
ATOM 770 C C . PRO A 1 100 ? 4.614 -7.136 13.474 1.00 80.62 100 PRO A C 1
ATOM 772 O O . PRO A 1 100 ? 5.555 -7.620 12.837 1.00 80.62 100 PRO A O 1
ATOM 775 N N . ALA A 1 101 ? 4.233 -5.861 13.367 1.00 75.69 101 ALA A N 1
ATOM 776 C CA . ALA A 1 101 ? 4.887 -4.916 12.475 1.00 75.69 101 ALA A CA 1
ATOM 777 C C . ALA A 1 101 ? 6.395 -4.836 12.786 1.00 75.69 101 ALA A C 1
ATOM 779 O O . ALA A 1 101 ? 6.777 -4.775 13.963 1.00 75.69 101 ALA A O 1
ATOM 780 N N . PRO A 1 102 ? 7.280 -4.833 11.776 1.00 71.81 102 PRO A N 1
ATOM 781 C CA . PRO A 1 102 ? 8.709 -4.826 12.037 1.00 71.81 102 PRO A CA 1
ATOM 782 C C . PRO A 1 102 ? 9.177 -3.432 12.473 1.00 71.81 102 PRO A C 1
ATOM 784 O O . PRO A 1 102 ? 8.558 -2.410 12.175 1.00 71.81 102 PRO A O 1
ATOM 787 N N . ILE A 1 103 ? 10.306 -3.373 13.180 1.00 71.62 103 ILE A N 1
ATOM 788 C CA . ILE A 1 103 ? 10.823 -2.118 13.732 1.00 71.62 103 ILE A CA 1
ATOM 789 C C . ILE A 1 103 ? 11.316 -1.217 12.588 1.00 71.62 103 ILE A C 1
ATOM 791 O O . ILE A 1 103 ? 12.266 -1.547 11.871 1.00 71.62 103 ILE A O 1
ATOM 795 N N . THR A 1 104 ? 10.679 -0.049 12.461 1.00 61.09 104 THR A N 1
ATOM 796 C CA . THR A 1 104 ? 10.786 0.921 11.360 1.00 61.09 104 THR A CA 1
ATOM 797 C C . THR A 1 104 ? 12.220 1.182 10.884 1.00 61.09 104 THR A C 1
ATOM 799 O O . THR A 1 104 ? 12.501 1.138 9.690 1.00 61.09 104 THR A O 1
ATOM 802 N N . GLN A 1 105 ? 13.167 1.408 11.800 1.00 59.47 105 GLN A N 1
ATOM 803 C CA . GLN A 1 105 ? 14.545 1.763 11.435 1.00 59.47 105 GLN A CA 1
ATOM 804 C C . GLN A 1 105 ? 15.350 0.616 10.809 1.00 59.47 105 GLN A C 1
ATOM 806 O O . GLN A 1 105 ? 16.203 0.867 9.958 1.00 59.47 105 GLN A O 1
ATOM 811 N N . GLN A 1 106 ? 15.114 -0.632 11.220 1.00 63.09 106 GLN A N 1
ATOM 812 C CA . GLN A 1 106 ? 15.862 -1.777 10.690 1.00 63.09 106 GLN A CA 1
ATOM 813 C C . GLN A 1 106 ? 15.414 -2.111 9.267 1.00 63.09 106 GLN A C 1
ATOM 815 O O . GLN A 1 106 ? 16.255 -2.362 8.410 1.00 63.09 106 GLN A O 1
ATOM 820 N N . LEU A 1 107 ? 14.109 -2.027 9.003 1.00 64.44 107 LEU A N 1
ATOM 821 C CA . LEU A 1 107 ? 13.530 -2.227 7.675 1.00 64.44 107 LEU A CA 1
ATOM 822 C C . LEU A 1 107 ? 14.085 -1.254 6.639 1.00 64.44 107 LEU A C 1
ATOM 824 O O . LEU A 1 107 ? 14.617 -1.690 5.618 1.00 64.44 107 LEU A O 1
ATOM 828 N N . TYR A 1 108 ? 14.000 0.053 6.912 1.00 62.72 108 TYR A N 1
ATOM 829 C CA . TYR A 1 108 ? 14.496 1.063 5.975 1.00 62.72 108 TYR A CA 1
ATOM 830 C C . TYR A 1 108 ? 15.976 0.863 5.677 1.00 62.72 108 TYR A C 1
ATOM 832 O O . TYR A 1 108 ? 16.388 0.922 4.521 1.00 62.72 108 TYR A O 1
ATOM 840 N N . ARG A 1 109 ? 16.779 0.563 6.705 1.00 63.53 109 ARG A N 1
ATOM 841 C CA . ARG A 1 109 ? 18.215 0.351 6.536 1.00 63.53 109 ARG A CA 1
ATOM 842 C C . ARG A 1 109 ? 18.511 -0.849 5.641 1.00 63.53 109 ARG A C 1
ATOM 844 O O . ARG A 1 109 ? 19.324 -0.718 4.733 1.00 63.53 109 ARG A O 1
ATOM 851 N N . THR A 1 110 ? 17.866 -1.989 5.874 1.00 65.00 110 THR A N 1
ATOM 852 C CA . THR A 1 110 ? 18.097 -3.204 5.080 1.00 65.00 110 THR A CA 1
ATOM 853 C C . THR A 1 110 ? 17.715 -2.985 3.616 1.00 65.00 110 THR A C 1
ATOM 855 O O . THR A 1 110 ? 18.542 -3.188 2.731 1.00 65.00 110 THR A O 1
ATOM 858 N N . PHE A 1 111 ? 16.515 -2.464 3.348 1.00 63.75 111 PHE A N 1
ATOM 859 C CA . PHE A 1 111 ? 16.030 -2.310 1.974 1.00 63.75 111 PHE A CA 1
ATOM 860 C C . PHE A 1 111 ? 16.714 -1.180 1.192 1.00 63.75 111 PHE A C 1
ATOM 862 O O . PHE A 1 111 ? 16.951 -1.323 -0.012 1.00 63.75 111 PHE A O 1
ATOM 869 N N . ALA A 1 112 ? 17.073 -0.069 1.847 1.00 61.22 112 ALA A N 1
ATOM 870 C CA . ALA A 1 112 ? 17.846 0.996 1.209 1.00 61.22 112 ALA A CA 1
ATOM 871 C C . ALA A 1 112 ? 19.246 0.505 0.806 1.00 61.22 112 ALA A C 1
ATOM 873 O O . ALA A 1 112 ? 19.722 0.813 -0.289 1.00 61.22 112 ALA A O 1
ATOM 874 N N . LEU A 1 113 ? 19.894 -0.301 1.657 1.00 58.78 113 LEU A N 1
ATOM 875 C CA . LEU A 1 113 ? 21.206 -0.876 1.360 1.00 58.78 113 LEU A CA 1
ATOM 876 C C . LEU A 1 113 ? 21.142 -1.884 0.207 1.00 58.78 113 LEU A C 1
ATOM 878 O O . LEU A 1 113 ? 21.972 -1.803 -0.699 1.00 58.78 113 LEU A O 1
ATOM 882 N N . GLU A 1 114 ? 20.147 -2.773 0.188 1.00 60.19 114 GLU A N 1
ATOM 883 C CA . GLU A 1 114 ? 19.979 -3.753 -0.893 1.00 60.19 114 GLU A CA 1
ATOM 884 C C . GLU A 1 114 ? 19.737 -3.080 -2.248 1.00 60.19 114 GLU A C 1
ATOM 886 O O . GLU A 1 114 ? 20.437 -3.373 -3.217 1.00 60.19 114 GLU A O 1
ATOM 891 N N . ARG A 1 115 ? 18.834 -2.093 -2.329 1.00 62.66 115 ARG A N 1
ATOM 892 C CA . ARG A 1 115 ? 18.559 -1.399 -3.602 1.00 62.66 115 ARG A CA 1
ATOM 893 C C . ARG A 1 115 ? 19.742 -0.592 -4.132 1.00 62.66 115 ARG A C 1
ATOM 895 O O . ARG A 1 115 ? 19.895 -0.445 -5.347 1.00 62.66 115 ARG A O 1
ATOM 902 N N . VAL A 1 116 ? 20.575 -0.034 -3.254 1.00 55.31 116 VAL A N 1
ATOM 903 C CA . VAL A 1 116 ? 21.819 0.638 -3.664 1.00 55.31 116 VAL A CA 1
ATOM 904 C C . VAL A 1 116 ? 22.832 -0.377 -4.197 1.00 55.31 116 VAL A C 1
ATOM 906 O O . VAL A 1 116 ? 23.528 -0.082 -5.170 1.00 55.31 116 VAL A O 1
ATOM 909 N N . GLN A 1 117 ? 22.903 -1.569 -3.603 1.00 57.84 117 GLN A N 1
ATOM 910 C CA . GLN A 1 117 ? 23.795 -2.630 -4.063 1.00 57.84 117 GLN A CA 1
ATOM 911 C C . GLN A 1 117 ? 23.355 -3.220 -5.408 1.00 57.84 117 GLN A C 1
ATOM 913 O O . GLN A 1 117 ? 24.192 -3.285 -6.305 1.00 57.84 117 GLN A O 1
ATOM 918 N N . SER A 1 118 ? 22.065 -3.531 -5.598 1.00 58.25 118 SER A N 1
ATOM 919 C CA . SER A 1 118 ? 21.539 -4.078 -6.863 1.00 58.25 118 SER A CA 1
ATOM 920 C C . SER A 1 118 ? 21.815 -3.163 -8.064 1.00 58.25 118 SER A C 1
ATOM 922 O O . SER A 1 118 ? 22.264 -3.630 -9.109 1.00 58.25 118 SER A O 1
ATOM 924 N N . ARG A 1 119 ? 21.667 -1.840 -7.894 1.00 56.84 119 ARG A N 1
ATOM 925 C CA . ARG A 1 119 ? 22.026 -0.8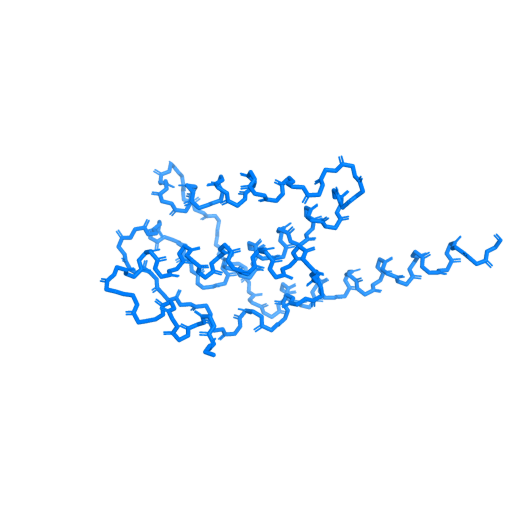57 -8.935 1.00 56.84 119 ARG A CA 1
ATOM 926 C C . ARG A 1 119 ? 23.524 -0.809 -9.230 1.00 56.84 119 ARG A C 1
ATOM 928 O O . ARG A 1 119 ? 23.919 -0.652 -10.382 1.00 56.84 119 ARG A O 1
ATOM 935 N N . LYS A 1 120 ? 24.376 -0.935 -8.206 1.00 55.06 120 LYS A N 1
ATOM 936 C CA . LYS A 1 120 ? 25.832 -0.968 -8.410 1.00 55.06 120 LYS A CA 1
ATOM 937 C C . LYS A 1 120 ? 26.260 -2.225 -9.163 1.00 55.06 120 LYS A C 1
ATOM 939 O O . LYS A 1 120 ? 27.118 -2.117 -10.034 1.00 55.06 120 LYS A O 1
ATOM 944 N N . THR A 1 121 ? 25.675 -3.383 -8.868 1.00 54.72 121 THR A N 1
ATOM 945 C CA . THR A 1 121 ? 25.993 -4.641 -9.562 1.00 54.72 121 THR A CA 1
ATOM 946 C C . THR A 1 121 ? 25.537 -4.640 -11.023 1.00 54.72 121 THR A C 1
ATOM 948 O O . THR A 1 121 ? 26.287 -5.101 -11.879 1.00 54.72 121 THR A O 1
ATOM 951 N N . GLU A 1 122 ? 24.384 -4.043 -11.341 1.00 53.41 122 GLU A N 1
ATOM 952 C CA . GLU A 1 122 ? 23.910 -3.892 -12.728 1.00 53.41 122 GLU A CA 1
ATOM 953 C C . GLU A 1 122 ? 24.803 -2.945 -13.554 1.00 53.41 122 GLU A C 1
ATOM 955 O O . GLU A 1 122 ? 25.156 -3.269 -14.687 1.00 53.41 122 GLU A O 1
ATOM 960 N N . SER A 1 123 ? 25.267 -1.822 -12.984 1.00 51.75 123 SER A N 1
ATOM 961 C CA . SER A 1 123 ? 26.188 -0.907 -13.686 1.00 51.75 123 SER A CA 1
ATOM 962 C C . SER A 1 123 ? 27.588 -1.482 -13.938 1.00 51.75 123 SER A C 1
ATOM 964 O O . SER A 1 123 ? 28.217 -1.084 -14.914 1.00 51.75 123 SER A O 1
ATOM 966 N N . HIS A 1 124 ? 28.092 -2.402 -13.106 1.00 52.16 124 HIS A N 1
ATOM 967 C CA . HIS A 1 124 ? 29.403 -3.034 -13.342 1.00 52.16 124 HIS A CA 1
ATOM 968 C C . HIS A 1 124 ? 29.333 -4.187 -14.354 1.00 52.16 124 HIS A C 1
ATOM 970 O O . HIS A 1 124 ? 30.331 -4.471 -15.010 1.00 52.16 124 HIS A O 1
ATOM 976 N N . SER A 1 125 ? 28.171 -4.831 -14.515 1.00 53.47 125 SER A N 1
ATOM 977 C CA . SER A 1 125 ? 27.994 -5.912 -15.494 1.00 53.47 125 SER A CA 1
ATOM 978 C C . SER A 1 125 ? 27.782 -5.408 -16.926 1.00 53.47 125 SER A C 1
ATOM 980 O O . SER A 1 125 ? 27.996 -6.173 -17.860 1.00 53.47 125 SER A O 1
ATOM 982 N N . ASN A 1 126 ? 27.382 -4.146 -17.115 1.00 50.28 126 ASN A N 1
ATOM 983 C CA . ASN A 1 126 ? 27.078 -3.573 -18.433 1.00 50.28 126 ASN A CA 1
ATOM 984 C C . ASN A 1 126 ? 28.252 -2.792 -19.057 1.00 50.28 126 ASN A C 1
ATOM 986 O O . ASN A 1 126 ? 28.054 -2.009 -19.983 1.00 50.28 126 ASN A O 1
ATOM 990 N N . SER A 1 127 ? 29.463 -2.962 -18.517 1.00 49.59 127 SER A N 1
ATOM 991 C CA . SER A 1 127 ? 30.659 -2.211 -18.916 1.00 49.59 127 SER A CA 1
ATOM 992 C C . SER A 1 127 ? 31.797 -3.104 -19.431 1.00 49.59 127 SER A C 1
ATOM 994 O O . SER A 1 127 ? 32.957 -2.697 -19.343 1.00 49.59 127 SER A O 1
ATOM 996 N N . HIS A 1 128 ? 31.486 -4.294 -19.958 1.00 39.28 128 HIS A N 1
ATOM 997 C CA . HIS A 1 128 ? 32.478 -5.253 -20.452 1.00 39.28 128 HIS A CA 1
ATOM 998 C C . HIS A 1 128 ? 32.225 -5.725 -21.881 1.00 39.28 128 HIS A C 1
ATOM 1000 O O . HIS A 1 128 ? 31.041 -5.901 -22.243 1.00 39.28 128 HIS A O 1
#